Protein AF-A0A8X7SZ38-F1 (afdb_monomer_lite)

Secondary structure (DSSP, 8-state):
-HHHHHHHHHHHHT---GGGGS---------EETTEEHHHHHTTHHHHHHHHHHHHHHHHHHTTT-HHHHHHTGGG-HHHHHHHHHHTT-

Organism: NCBI:txid13291

Foldseek 3Di:
DPPVVVVVVVVVVDPPDCVVVPPPPDDDDFDDDPPDGPVNVVVCVVVCCVVVVVVVVVCCVVCVPPPVCCVPPVVPDPVNVVVVVVVVVD

pLDDT: mean 78.69, std 14.6, range [55.03, 98.19]

Radius of gyration: 32.71 Å; chains: 1; bounding box: 38×37×102 Å

Structure (mmCIF, N/CA/C/O backbone):
data_AF-A0A8X7SZ38-F1
#
_entry.id   AF-A0A8X7SZ38-F1
#
loop_
_atom_site.group_PDB
_atom_site.id
_atom_site.type_symbol
_atom_site.label_atom_id
_atom_site.label_alt_id
_atom_site.label_comp_id
_atom_site.label_asym_id
_atom_site.label_entity_id
_atom_site.label_seq_id
_atom_site.pdbx_PDB_ins_code
_atom_site.Cartn_x
_atom_site.Cartn_y
_atom_site.Cartn_z
_atom_site.occupancy
_atom_site.B_iso_or_equiv
_atom_site.auth_seq_id
_atom_site.auth_comp_id
_atom_site.auth_asym_id
_atom_site.auth_atom_id
_atom_site.pdbx_PDB_model_num
ATOM 1 N N . MET A 1 1 ? 19.674 24.256 -66.528 1.00 58.41 1 MET A N 1
ATOM 2 C CA . MET A 1 1 ? 19.205 24.252 -65.119 1.00 58.41 1 MET A CA 1
ATOM 3 C C . MET A 1 1 ? 18.283 23.074 -64.731 1.00 58.41 1 MET A C 1
ATOM 5 O O . MET A 1 1 ? 17.845 23.027 -63.593 1.00 58.41 1 MET A O 1
ATOM 9 N N . ARG A 1 2 ? 17.992 22.091 -65.607 1.00 58.12 2 ARG A N 1
ATOM 10 C CA . ARG A 1 2 ? 17.072 20.967 -65.296 1.00 58.12 2 ARG A CA 1
ATOM 11 C C . ARG A 1 2 ? 17.685 19.811 -64.486 1.00 58.12 2 ARG A C 1
ATOM 13 O O . ARG A 1 2 ? 16.964 19.118 -63.783 1.00 58.12 2 ARG A O 1
ATOM 20 N N . ALA A 1 3 ? 19.002 19.614 -64.554 1.00 60.94 3 ALA A N 1
ATOM 21 C CA . ALA A 1 3 ? 19.672 18.485 -63.900 1.00 60.94 3 ALA A CA 1
ATOM 22 C C . ALA A 1 3 ? 19.735 18.617 -62.365 1.00 60.94 3 ALA A C 1
ATOM 24 O O . ALA A 1 3 ? 19.621 17.627 -61.648 1.00 60.94 3 ALA A O 1
ATOM 25 N N . THR A 1 4 ? 19.864 19.842 -61.848 1.00 63.88 4 THR A N 1
ATOM 26 C CA . THR A 1 4 ? 19.943 20.105 -60.402 1.00 63.88 4 THR A CA 1
ATOM 27 C C . THR A 1 4 ? 18.603 19.865 -59.705 1.00 63.88 4 THR A C 1
ATOM 29 O O . THR A 1 4 ? 18.572 19.302 -58.615 1.00 63.88 4 THR A O 1
ATOM 32 N N . ALA A 1 5 ? 17.493 20.216 -60.364 1.00 61.47 5 ALA A N 1
ATOM 33 C CA . ALA A 1 5 ? 16.141 19.998 -59.848 1.00 61.47 5 ALA A CA 1
ATOM 34 C C . ALA A 1 5 ? 15.802 18.502 -59.719 1.00 61.47 5 ALA A C 1
ATOM 36 O O . ALA A 1 5 ? 15.254 18.080 -58.705 1.00 61.47 5 ALA A O 1
ATOM 37 N N . LEU A 1 6 ? 16.200 17.685 -60.702 1.00 63.19 6 LEU A N 1
ATOM 38 C CA . LEU A 1 6 ? 16.017 16.229 -60.652 1.00 63.19 6 LEU A CA 1
ATOM 39 C C . LEU A 1 6 ? 16.852 15.583 -59.537 1.00 63.19 6 LEU A C 1
ATOM 41 O O . LEU A 1 6 ? 16.372 14.697 -58.834 1.00 63.19 6 LEU A O 1
ATOM 45 N N . ARG A 1 7 ? 18.078 16.074 -59.316 1.00 62.66 7 ARG A N 1
ATOM 46 C CA . ARG A 1 7 ? 18.964 15.564 -58.261 1.00 62.66 7 ARG A CA 1
ATOM 47 C C . ARG A 1 7 ? 18.431 15.865 -56.857 1.00 62.66 7 ARG A C 1
ATOM 49 O O . ARG A 1 7 ? 18.461 14.984 -56.003 1.00 62.66 7 ARG A O 1
ATOM 56 N N . LEU A 1 8 ? 17.884 17.064 -56.647 1.00 63.84 8 LEU A N 1
ATOM 57 C CA . LEU A 1 8 ? 17.255 17.466 -55.384 1.00 63.84 8 LEU A CA 1
ATOM 58 C C . LEU A 1 8 ? 15.942 16.708 -55.123 1.00 63.84 8 LEU A C 1
ATOM 60 O O . LEU A 1 8 ? 15.692 16.298 -53.991 1.00 63.84 8 LEU A O 1
ATOM 64 N N . ALA A 1 9 ? 15.143 16.449 -56.165 1.00 62.84 9 ALA A N 1
ATOM 65 C CA . ALA A 1 9 ? 13.940 15.621 -56.060 1.00 62.84 9 ALA A CA 1
ATOM 66 C C . ALA A 1 9 ? 14.269 14.162 -55.675 1.00 62.84 9 ALA A C 1
ATOM 68 O O . ALA A 1 9 ? 13.608 13.586 -54.812 1.00 62.84 9 ALA A O 1
ATOM 69 N N . GLN A 1 10 ? 15.341 13.584 -56.233 1.00 61.00 10 GLN 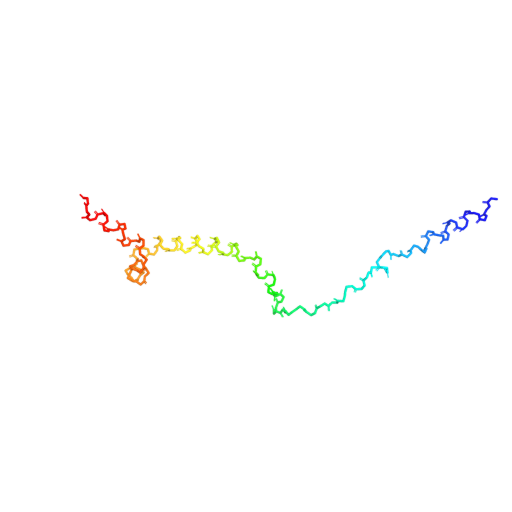A N 1
ATOM 70 C CA . GLN A 1 10 ? 15.826 12.246 -55.860 1.00 61.00 10 GLN A CA 1
ATOM 71 C C . GLN A 1 10 ? 16.379 12.172 -54.427 1.00 61.00 10 GLN A C 1
ATOM 73 O O . GLN A 1 10 ? 16.242 11.139 -53.774 1.00 61.00 10 GLN A O 1
ATOM 78 N N . GLN A 1 11 ? 16.963 13.255 -53.905 1.00 59.34 11 GLN A N 1
ATOM 79 C CA . GLN A 1 11 ? 17.489 13.309 -52.532 1.00 59.34 11 GLN A CA 1
ATOM 80 C C . GLN A 1 11 ? 16.389 13.368 -51.453 1.00 59.34 11 GLN A C 1
ATOM 82 O O . GLN A 1 11 ? 16.641 13.004 -50.304 1.00 59.34 11 GLN A O 1
ATOM 87 N N . GLY A 1 12 ? 15.168 13.794 -51.797 1.00 59.69 12 GLY A N 1
ATOM 88 C CA . GLY A 1 12 ? 14.016 13.792 -50.886 1.00 59.69 12 GLY A CA 1
ATOM 89 C C . GLY A 1 12 ? 13.352 12.421 -50.710 1.00 59.69 12 GLY A C 1
ATOM 90 O O . GLY A 1 12 ? 12.803 12.149 -49.646 1.00 59.69 12 GLY A O 1
ATOM 91 N N . ALA A 1 13 ? 13.436 11.550 -51.723 1.00 61.53 13 ALA A N 1
ATOM 92 C CA . ALA A 1 13 ? 12.752 10.253 -51.748 1.00 61.53 13 ALA A CA 1
ATOM 93 C C . ALA A 1 13 ? 13.452 9.157 -50.919 1.00 61.53 13 ALA A C 1
ATOM 95 O O . ALA A 1 13 ? 12.808 8.203 -50.495 1.00 61.53 13 ALA A O 1
ATOM 96 N N . PHE A 1 14 ? 14.753 9.307 -50.650 1.00 63.69 14 PHE A N 1
ATOM 97 C CA . PHE A 1 14 ? 15.565 8.328 -49.916 1.00 63.69 14 PHE A CA 1
ATOM 98 C C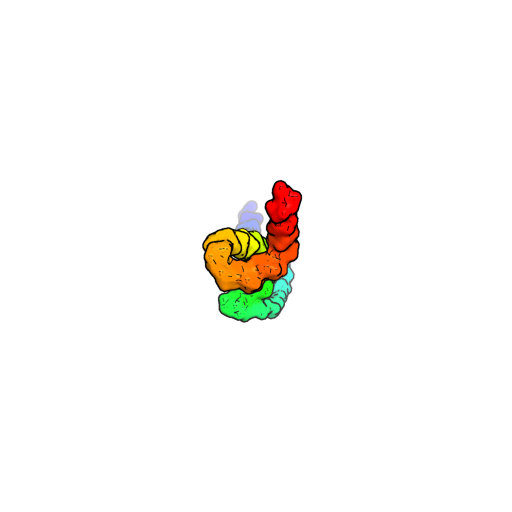 . PHE A 1 14 ? 16.213 8.936 -48.673 1.00 63.69 14 PHE A C 1
ATOM 100 O O . PHE A 1 14 ? 17.403 8.748 -48.415 1.00 63.69 14 PHE A O 1
ATOM 107 N N . ARG A 1 15 ? 15.446 9.676 -47.868 1.00 64.44 15 ARG A N 1
ATOM 108 C CA . ARG A 1 15 ? 15.892 9.948 -46.500 1.00 64.44 15 ARG A CA 1
ATOM 109 C C . ARG A 1 15 ? 15.795 8.639 -45.730 1.00 64.44 15 ARG A C 1
ATOM 111 O O . ARG A 1 15 ? 14.692 8.180 -45.442 1.00 64.44 15 ARG A O 1
ATOM 118 N N . SER A 1 16 ? 16.937 8.025 -45.423 1.00 59.91 16 SER A N 1
ATOM 119 C CA . SER A 1 16 ? 16.985 6.933 -44.458 1.00 59.91 16 SER A CA 1
ATOM 120 C C . SER A 1 16 ? 16.288 7.425 -43.192 1.00 59.91 16 SER A C 1
ATOM 122 O O . SER A 1 16 ? 16.691 8.412 -42.577 1.00 59.91 16 SER A O 1
ATOM 124 N N . SER A 1 17 ? 15.158 6.808 -42.845 1.00 63.78 17 SER A N 1
ATOM 125 C CA . SER A 1 17 ? 14.469 7.150 -41.607 1.00 63.78 17 SER A CA 1
ATOM 126 C C . SER A 1 17 ? 15.477 6.970 -40.475 1.00 63.78 17 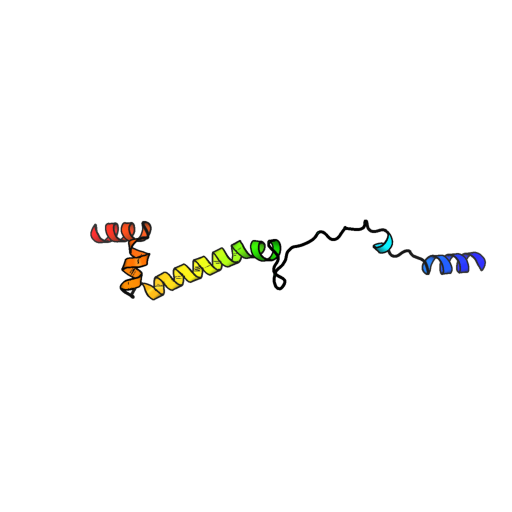SER A C 1
ATOM 128 O O . SER A 1 17 ? 16.061 5.892 -40.373 1.00 63.78 17 SER A O 1
ATOM 130 N N . ALA A 1 18 ? 15.674 7.981 -39.628 1.00 61.88 18 ALA A N 1
ATOM 131 C CA . ALA A 1 18 ? 16.635 7.946 -38.517 1.00 61.88 18 ALA A CA 1
ATOM 132 C C . ALA A 1 18 ? 16.467 6.720 -37.586 1.00 61.88 18 ALA A C 1
ATOM 134 O O . ALA A 1 18 ? 17.371 6.360 -36.839 1.00 61.88 18 ALA A O 1
ATOM 135 N N . ARG A 1 19 ? 15.317 6.036 -37.668 1.00 60.44 19 ARG A N 1
ATOM 136 C CA . ARG A 1 19 ? 15.028 4.758 -37.012 1.00 60.44 19 ARG A CA 1
ATOM 137 C C . ARG A 1 19 ? 15.923 3.600 -37.473 1.00 60.44 19 ARG A C 1
ATOM 139 O O . ARG A 1 19 ? 16.207 2.725 -36.669 1.00 60.44 19 ARG A O 1
ATOM 146 N N . ALA A 1 20 ? 16.377 3.593 -38.726 1.00 63.59 20 ALA A N 1
ATOM 147 C CA . ALA A 1 20 ? 17.257 2.550 -39.259 1.00 63.59 20 ALA A CA 1
ATOM 148 C C . ALA A 1 20 ? 18.697 2.651 -38.718 1.00 63.59 20 ALA A C 1
ATOM 150 O O . ALA A 1 20 ? 19.423 1.666 -38.729 1.00 63.59 20 ALA A O 1
ATOM 151 N N . SER A 1 21 ? 19.095 3.832 -38.230 1.00 61.12 21 SER A N 1
ATOM 152 C CA . SER A 1 21 ? 20.407 4.105 -37.630 1.00 61.12 21 SER A CA 1
ATOM 153 C C . SER A 1 21 ? 20.382 4.158 -36.099 1.00 61.12 21 SER A C 1
ATOM 155 O O . SER A 1 21 ? 21.402 4.464 -35.486 1.00 61.12 21 SER A O 1
ATOM 157 N N . ALA A 1 22 ? 19.232 3.908 -35.463 1.00 71.06 22 ALA A N 1
ATOM 158 C CA . ALA A 1 22 ? 19.170 3.815 -34.011 1.00 71.06 22 ALA A CA 1
ATOM 159 C C . ALA A 1 22 ? 19.920 2.545 -33.562 1.00 71.06 22 ALA A C 1
ATOM 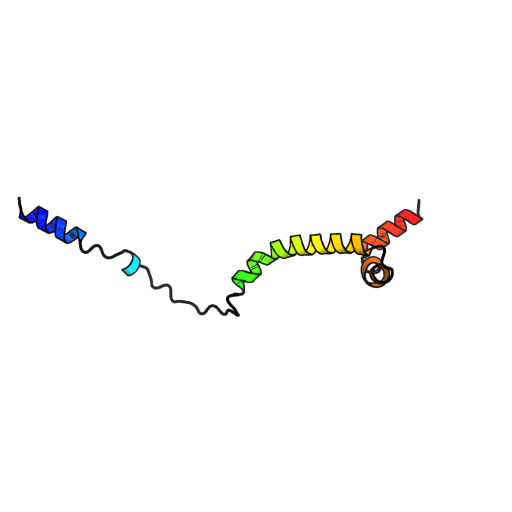161 O O . ALA A 1 22 ? 19.672 1.480 -34.136 1.00 71.06 22 ALA A O 1
ATOM 162 N N . PRO A 1 23 ? 20.814 2.619 -32.555 1.00 70.69 23 PRO A N 1
ATOM 163 C CA . PRO A 1 23 ? 21.436 1.434 -31.978 1.00 70.69 23 PRO A CA 1
ATOM 164 C C . PRO A 1 23 ? 20.353 0.420 -31.617 1.00 70.69 23 PRO A C 1
ATOM 166 O O . PRO A 1 23 ? 19.350 0.784 -30.997 1.00 70.69 23 PRO A O 1
ATOM 169 N N . SER A 1 24 ? 20.527 -0.839 -32.018 1.00 69.31 24 SER A N 1
ATOM 170 C CA . SER A 1 24 ? 19.589 -1.898 -31.657 1.00 69.31 24 SER A CA 1
ATOM 171 C C . SER A 1 24 ? 19.596 -2.050 -30.137 1.00 69.31 24 SER A C 1
ATOM 173 O O . SER A 1 24 ? 20.495 -2.677 -29.574 1.00 69.31 24 SER A O 1
ATOM 175 N N . VAL A 1 25 ? 18.613 -1.462 -29.455 1.00 75.94 25 VAL A N 1
ATOM 176 C CA . VAL A 1 25 ? 18.354 -1.764 -28.049 1.00 75.94 25 VAL A CA 1
ATOM 177 C C . VAL A 1 25 ? 17.896 -3.212 -28.027 1.00 75.94 25 VAL A C 1
ATOM 179 O O . VAL A 1 25 ? 16.765 -3.519 -28.404 1.00 75.94 25 VAL A O 1
ATOM 182 N N . GLN A 1 26 ? 18.810 -4.117 -27.680 1.00 79.38 26 GLN A N 1
ATOM 183 C CA . GLN A 1 26 ? 18.485 -5.530 -27.582 1.00 79.38 26 GLN A CA 1
ATOM 184 C C . GLN A 1 26 ? 17.363 -5.685 -26.550 1.00 79.38 26 GLN A C 1
ATOM 186 O O . GLN A 1 26 ? 17.505 -5.193 -25.425 1.00 79.38 26 GLN A O 1
ATOM 191 N N . PRO A 1 27 ? 16.234 -6.321 -26.906 1.00 77.06 27 PRO A N 1
ATOM 192 C CA . PRO A 1 27 ? 15.158 -6.535 -25.958 1.00 77.06 27 PRO A CA 1
ATOM 193 C C . PRO A 1 27 ? 15.678 -7.425 -24.829 1.00 77.06 27 PRO A C 1
ATOM 195 O O . PRO A 1 27 ? 15.955 -8.609 -25.016 1.00 77.06 27 PRO A O 1
ATOM 198 N N . LYS A 1 28 ? 15.842 -6.839 -23.642 1.00 83.00 28 LYS A N 1
ATOM 199 C CA . LYS A 1 28 ? 16.145 -7.587 -22.425 1.00 83.00 28 LYS A CA 1
ATOM 200 C C . LYS A 1 28 ? 14.886 -8.334 -22.006 1.00 83.00 28 LYS A C 1
ATOM 202 O O . LYS A 1 28 ? 13.799 -7.757 -21.999 1.00 83.00 28 LYS A O 1
ATOM 207 N N . PHE A 1 29 ? 15.034 -9.603 -21.638 1.00 84.25 29 PHE A N 1
ATOM 208 C CA . PHE A 1 29 ? 13.943 -10.371 -21.055 1.00 84.25 29 PHE A CA 1
ATOM 209 C C . PHE A 1 29 ? 13.405 -9.652 -19.805 1.00 84.25 29 PHE A C 1
ATOM 211 O O . PHE A 1 29 ? 14.158 -9.380 -18.868 1.00 84.25 29 PHE A O 1
ATOM 218 N N . GLN A 1 30 ? 12.113 -9.321 -19.814 1.00 85.31 30 GLN A N 1
ATOM 219 C CA . GLN A 1 30 ? 11.406 -8.672 -18.710 1.00 85.31 30 GLN A CA 1
ATOM 220 C C . GLN A 1 30 ? 10.402 -9.674 -18.132 1.00 85.31 30 GLN A C 1
ATOM 222 O O . GLN A 1 30 ? 9.327 -9.843 -18.710 1.00 85.31 30 GLN A O 1
ATOM 227 N N . PRO A 1 31 ? 10.735 -10.374 -17.032 1.00 88.12 31 PRO A N 1
ATOM 228 C CA . PRO A 1 31 ? 9.819 -11.338 -16.444 1.00 88.12 31 PRO A CA 1
ATOM 229 C C . PRO A 1 31 ? 8.537 -10.630 -15.993 1.00 88.12 31 PRO A C 1
ATOM 231 O O . PRO A 1 31 ? 8.579 -9.627 -15.277 1.00 88.12 31 PRO A O 1
ATOM 234 N N . HIS A 1 32 ? 7.393 -11.154 -16.428 1.00 90.25 32 HIS A N 1
ATOM 235 C CA . HIS A 1 32 ? 6.085 -10.634 -16.062 1.00 90.25 32 HIS A CA 1
ATOM 236 C C . HIS A 1 32 ? 5.049 -11.749 -15.939 1.00 90.25 32 HIS A C 1
ATOM 238 O O . HIS A 1 32 ? 5.087 -12.737 -16.674 1.00 90.25 32 HIS A O 1
ATOM 244 N N . VAL A 1 33 ? 4.059 -11.548 -15.075 1.00 92.31 33 VAL A N 1
ATOM 245 C CA . VAL A 1 33 ? 2.884 -12.423 -14.952 1.00 92.31 33 VAL A CA 1
ATOM 246 C C . VAL A 1 33 ? 1.653 -11.585 -15.237 1.00 92.31 33 VAL A C 1
ATOM 248 O O . VAL A 1 33 ? 1.493 -10.527 -14.640 1.00 92.31 33 VAL A O 1
ATOM 251 N N . LEU A 1 34 ? 0.797 -12.012 -16.172 1.00 88.25 34 LEU A N 1
ATOM 252 C CA . LEU A 1 34 ? -0.443 -11.294 -16.514 1.00 88.25 34 LEU A CA 1
ATOM 253 C C . LEU A 1 34 ? -0.238 -9.782 -16.770 1.00 88.25 34 LEU A C 1
ATOM 255 O O . LEU A 1 34 ? -1.119 -8.979 -16.482 1.00 88.25 34 LEU A O 1
ATOM 259 N N . ARG A 1 35 ? 0.918 -9.399 -17.345 1.00 87.06 35 ARG A N 1
ATOM 260 C CA . ARG A 1 35 ? 1.356 -8.010 -17.634 1.00 87.06 35 ARG A CA 1
ATOM 261 C C . ARG A 1 35 ? 1.884 -7.208 -16.435 1.00 87.06 35 ARG A C 1
ATOM 263 O O . ARG A 1 35 ? 2.213 -6.033 -16.594 1.00 87.06 35 ARG A O 1
ATOM 270 N N . PHE A 1 36 ? 2.035 -7.822 -15.268 1.00 91.12 36 PHE A N 1
ATOM 271 C CA . PHE A 1 36 ? 2.711 -7.219 -14.124 1.00 91.12 36 PHE A CA 1
ATOM 272 C C . PHE A 1 36 ? 4.202 -7.550 -14.138 1.00 91.12 36 PHE A C 1
ATOM 274 O O . PHE A 1 36 ? 4.589 -8.712 -14.025 1.00 91.12 36 PHE A O 1
ATOM 281 N N . THR A 1 37 ? 5.031 -6.516 -14.265 1.00 92.88 37 THR A N 1
ATOM 282 C CA . THR A 1 37 ? 6.475 -6.578 -14.006 1.00 92.88 37 THR A CA 1
ATOM 283 C C . THR A 1 37 ? 6.759 -6.102 -12.583 1.00 92.88 37 THR A C 1
ATOM 285 O O . THR A 1 37 ? 5.977 -5.335 -12.012 1.00 92.88 37 THR A O 1
ATOM 288 N N . THR A 1 38 ? 7.904 -6.492 -12.021 1.00 90.00 38 THR A N 1
ATOM 289 C CA . THR A 1 38 ? 8.352 -5.995 -10.710 1.00 90.00 38 THR A CA 1
ATOM 290 C C . THR A 1 38 ? 8.408 -4.469 -10.683 1.00 90.00 38 THR A C 1
ATOM 292 O O . THR A 1 38 ? 7.853 -3.855 -9.782 1.00 90.00 38 THR A O 1
ATOM 295 N N . GLU A 1 39 ? 8.987 -3.854 -11.716 1.00 90.31 39 GLU A N 1
ATOM 296 C CA . GLU A 1 39 ? 9.080 -2.396 -11.860 1.00 90.31 39 GLU A CA 1
ATOM 297 C C . GLU A 1 39 ? 7.702 -1.715 -11.925 1.00 90.31 39 GLU A C 1
ATOM 299 O O . GLU A 1 39 ? 7.494 -0.637 -11.367 1.00 90.31 39 GLU A O 1
ATOM 304 N N . SER A 1 40 ? 6.722 -2.361 -12.565 1.00 91.31 40 SER A N 1
ATOM 305 C CA . SER A 1 40 ? 5.358 -1.838 -12.628 1.00 91.31 40 SER A CA 1
ATOM 306 C C . SER A 1 40 ? 4.634 -1.914 -11.282 1.00 91.31 40 SER A C 1
ATOM 308 O O . SER A 1 40 ? 3.768 -1.084 -11.029 1.00 91.31 40 SER A O 1
ATOM 310 N N . ILE A 1 41 ? 4.963 -2.868 -10.409 1.00 92.75 41 ILE A N 1
ATOM 311 C CA . ILE A 1 41 ? 4.348 -2.971 -9.077 1.00 92.75 41 ILE A CA 1
ATOM 312 C C . ILE A 1 41 ? 5.040 -2.031 -8.085 1.00 92.75 41 ILE A C 1
ATOM 314 O O . ILE A 1 41 ? 4.367 -1.319 -7.339 1.00 92.75 41 ILE A O 1
ATOM 318 N N . THR A 1 42 ? 6.373 -1.990 -8.082 1.00 94.94 42 THR A N 1
ATOM 319 C CA . THR A 1 42 ? 7.145 -1.253 -7.068 1.00 94.94 42 THR A CA 1
ATOM 320 C C . THR A 1 42 ? 6.879 0.249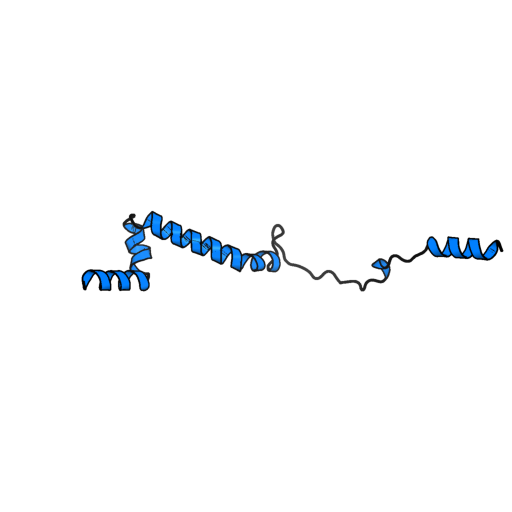 -7.090 1.00 94.94 42 THR A C 1
ATOM 322 O O . THR A 1 42 ? 6.829 0.873 -6.033 1.00 94.94 42 THR A O 1
ATOM 325 N N . LYS A 1 43 ? 6.609 0.835 -8.261 1.00 94.94 43 LYS A N 1
ATOM 326 C CA . LYS A 1 43 ? 6.238 2.256 -8.380 1.00 94.94 43 LYS A CA 1
ATOM 327 C C . LYS A 1 43 ? 4.955 2.639 -7.630 1.00 94.94 43 LYS A C 1
ATOM 329 O O . LYS A 1 43 ? 4.790 3.800 -7.277 1.00 94.94 43 LYS A O 1
ATOM 334 N N . TRP A 1 44 ? 4.059 1.683 -7.376 1.00 97.00 44 TRP A N 1
ATOM 335 C CA . TRP A 1 44 ? 2.813 1.923 -6.643 1.00 97.00 44 TRP A CA 1
ATOM 336 C C . TRP A 1 44 ? 2.951 1.734 -5.133 1.00 97.00 44 TRP A C 1
ATOM 338 O O . TRP A 1 44 ? 2.012 2.046 -4.403 1.00 97.00 44 TRP A O 1
ATOM 348 N N . VAL A 1 45 ? 4.103 1.260 -4.646 1.00 97.00 45 VAL A N 1
ATOM 349 C CA . VAL A 1 45 ? 4.338 1.036 -3.211 1.00 97.00 45 VAL A CA 1
ATOM 350 C C . VAL A 1 45 ? 4.037 2.287 -2.376 1.00 97.00 45 VAL A C 1
ATOM 352 O O . VAL A 1 45 ? 3.293 2.148 -1.408 1.00 97.00 45 VAL A O 1
ATOM 355 N N . PRO A 1 46 ? 4.493 3.507 -2.733 1.00 97.38 46 PRO A N 1
ATOM 356 C CA . PRO A 1 46 ? 4.166 4.700 -1.950 1.00 97.38 46 PRO A CA 1
ATOM 357 C C . PRO A 1 46 ? 2.661 4.993 -1.914 1.00 97.38 46 PRO A C 1
ATOM 359 O O . PRO A 1 46 ? 2.110 5.307 -0.863 1.00 97.38 46 PRO A O 1
ATOM 362 N N . THR A 1 47 ? 1.968 4.839 -3.044 1.00 97.56 47 THR A N 1
ATOM 363 C CA . THR A 1 47 ? 0.516 5.043 -3.131 1.00 97.56 47 THR A CA 1
ATOM 364 C C . THR A 1 47 ? -0.235 4.044 -2.255 1.00 97.56 47 THR A C 1
ATOM 366 O O . THR A 1 47 ? -1.096 4.445 -1.473 1.00 97.56 47 THR A O 1
ATOM 369 N N . PHE A 1 48 ? 0.113 2.759 -2.331 1.00 97.75 48 PHE A N 1
ATOM 370 C CA . PHE A 1 48 ? -0.492 1.740 -1.476 1.00 97.75 48 PHE A CA 1
ATOM 371 C C . PHE A 1 48 ? -0.128 1.916 -0.005 1.00 97.75 48 PHE A C 1
ATOM 373 O O . PHE A 1 48 ? -0.956 1.610 0.844 1.00 97.75 48 PHE A O 1
ATOM 380 N N . ALA A 1 49 ? 1.051 2.450 0.314 1.00 97.50 49 ALA A N 1
ATOM 381 C CA . ALA A 1 49 ? 1.411 2.774 1.688 1.00 97.50 49 ALA A CA 1
ATOM 382 C C . ALA A 1 49 ? 0.497 3.869 2.259 1.00 97.50 49 ALA A C 1
ATOM 384 O O . ALA A 1 49 ? -0.039 3.703 3.352 1.00 97.50 49 ALA A O 1
ATOM 385 N N . VAL A 1 50 ? 0.253 4.948 1.506 1.00 98.19 50 VAL A N 1
ATOM 386 C CA . VAL A 1 50 ? -0.636 6.037 1.946 1.00 98.19 50 VAL A CA 1
ATOM 387 C C . VAL A 1 50 ? -2.079 5.555 2.073 1.00 98.19 50 VAL A C 1
ATOM 389 O O . VAL A 1 50 ? -2.695 5.726 3.124 1.00 98.19 50 VAL A O 1
ATOM 392 N N . TRP A 1 51 ? -2.624 4.920 1.033 1.00 97.31 51 TRP A N 1
ATOM 393 C CA . TRP A 1 51 ? -4.017 4.467 1.051 1.00 97.31 51 TRP A CA 1
ATOM 394 C C . TRP A 1 51 ? -4.246 3.303 2.013 1.00 97.31 51 TRP A C 1
ATOM 396 O O . TRP A 1 51 ? -5.245 3.292 2.726 1.00 97.31 51 TRP A O 1
ATOM 406 N N . GLY A 1 52 ? -3.314 2.353 2.077 1.00 97.44 52 GLY A N 1
ATOM 407 C CA . GLY A 1 52 ? -3.354 1.243 3.024 1.00 97.44 52 GLY A CA 1
ATOM 408 C C . GLY A 1 52 ? -3.243 1.726 4.468 1.00 97.44 52 GLY A C 1
ATOM 409 O O . GLY A 1 52 ? -4.030 1.300 5.309 1.00 97.44 52 GLY A O 1
ATOM 410 N N . GLY A 1 53 ? -2.341 2.674 4.746 1.00 97.00 53 GLY A N 1
ATOM 411 C CA . GLY A 1 53 ? -2.224 3.311 6.058 1.00 97.00 53 GLY A CA 1
ATOM 412 C C . GLY A 1 53 ? -3.496 4.060 6.456 1.00 97.00 53 GLY A C 1
ATOM 413 O O . GLY A 1 53 ? -4.039 3.821 7.532 1.00 97.00 53 GLY A O 1
ATOM 414 N N . GLY A 1 54 ? -4.029 4.907 5.570 1.00 97.38 54 GLY A N 1
ATOM 415 C CA . GLY A 1 54 ? -5.274 5.639 5.821 1.00 97.38 54 GLY A CA 1
ATOM 416 C C . GLY A 1 54 ? -6.477 4.718 6.045 1.00 97.38 54 GLY A C 1
ATOM 417 O O . GLY A 1 54 ? -7.233 4.910 6.997 1.00 97.38 54 GLY A O 1
ATOM 418 N N . ALA A 1 55 ? -6.623 3.675 5.223 1.00 97.44 55 ALA A N 1
ATOM 419 C CA . ALA A 1 55 ? -7.679 2.679 5.380 1.00 97.44 55 ALA A CA 1
ATOM 420 C C . ALA A 1 55 ? -7.548 1.901 6.699 1.00 97.44 55 ALA A C 1
ATOM 422 O O . ALA A 1 55 ? -8.553 1.669 7.367 1.00 97.44 55 ALA A O 1
ATOM 423 N N . ALA A 1 56 ? -6.327 1.542 7.110 1.00 94.19 56 ALA A N 1
ATOM 424 C CA . ALA A 1 56 ? -6.082 0.873 8.386 1.00 94.19 56 ALA A CA 1
ATOM 425 C C . ALA A 1 56 ? -6.438 1.766 9.586 1.00 94.19 56 ALA A C 1
ATOM 427 O O . ALA A 1 56 ? -7.059 1.292 10.539 1.00 94.19 56 ALA A O 1
ATOM 428 N N . VAL A 1 57 ? -6.111 3.063 9.534 1.00 93.94 57 VAL A N 1
ATOM 429 C CA . VAL A 1 57 ? -6.517 4.033 10.567 1.00 93.94 57 VAL A CA 1
ATOM 430 C C . VAL A 1 57 ? -8.040 4.155 10.621 1.00 93.94 57 VAL A C 1
ATOM 432 O O . VAL A 1 57 ? -8.622 4.038 11.697 1.00 93.94 57 VAL A O 1
ATOM 435 N N . ALA A 1 58 ? -8.702 4.314 9.474 1.00 95.44 58 ALA A N 1
ATOM 436 C CA . ALA A 1 58 ? -10.160 4.397 9.417 1.00 95.44 58 ALA A CA 1
ATOM 437 C C . ALA A 1 58 ? -10.823 3.127 9.975 1.00 95.44 58 ALA A C 1
ATOM 439 O O . ALA A 1 58 ? -11.710 3.216 10.823 1.00 95.44 58 ALA A O 1
ATOM 440 N N . ALA A 1 59 ? -10.354 1.943 9.567 1.00 93.56 59 ALA A N 1
ATOM 441 C CA . ALA A 1 59 ? -10.834 0.667 10.090 1.00 93.56 59 ALA A CA 1
ATOM 442 C C . ALA A 1 59 ? -10.634 0.570 11.608 1.00 93.56 59 ALA A C 1
ATOM 444 O O . ALA A 1 59 ? -11.541 0.146 12.316 1.00 93.56 59 ALA A O 1
ATOM 445 N N . THR A 1 60 ? -9.492 1.032 12.120 1.00 90.88 60 THR A N 1
ATOM 446 C CA . THR A 1 60 ? -9.207 1.053 13.560 1.00 90.88 60 THR A CA 1
ATOM 447 C C . THR A 1 60 ? -10.214 1.895 14.335 1.00 90.88 60 THR A C 1
ATOM 449 O O . THR A 1 60 ? -10.685 1.467 15.387 1.00 90.88 60 THR A O 1
ATOM 452 N N . LEU A 1 61 ? -10.588 3.060 13.806 1.00 89.50 61 LEU A N 1
ATOM 453 C CA . LEU A 1 61 ? -11.589 3.925 14.428 1.00 89.50 61 LEU A CA 1
ATOM 454 C C . LEU A 1 61 ? -12.986 3.293 14.384 1.00 89.50 61 LEU A C 1
ATOM 456 O O . LEU A 1 61 ? -13.666 3.244 15.409 1.00 89.50 61 LEU A O 1
ATOM 460 N N . PHE A 1 62 ? -13.398 2.757 13.232 1.00 92.94 62 PHE A N 1
ATOM 461 C CA . PHE A 1 62 ? -14.728 2.161 13.071 1.00 92.94 62 PHE A CA 1
ATOM 462 C C . PHE A 1 62 ? -14.908 0.853 13.848 1.00 92.94 62 PHE A C 1
ATOM 464 O O . PHE A 1 62 ? -15.999 0.592 14.348 1.00 92.94 62 PHE A O 1
ATOM 471 N N . LEU A 1 63 ? -13.858 0.038 13.974 1.00 92.12 63 LEU A N 1
ATOM 472 C CA . LEU A 1 63 ? -13.902 -1.226 14.716 1.00 92.12 63 LEU A CA 1
ATOM 473 C C . LEU A 1 63 ? -13.564 -1.064 16.205 1.00 92.12 63 LEU A C 1
ATOM 475 O O . LEU A 1 63 ? -13.604 -2.048 16.940 1.00 92.12 63 LEU A O 1
ATOM 479 N N . SER A 1 64 ? -13.274 0.152 16.676 1.00 84.69 64 SER A N 1
ATOM 480 C CA . SER A 1 64 ? -12.885 0.405 18.069 1.00 84.69 64 SER A CA 1
ATOM 481 C C . SER A 1 64 ? -13.913 -0.069 19.101 1.00 84.69 64 SER A C 1
ATOM 483 O O . SER A 1 64 ? -13.524 -0.426 20.206 1.00 84.69 64 SER A O 1
ATOM 485 N N . SER A 1 65 ? -15.204 -0.134 18.759 1.00 86.81 65 SER A N 1
ATOM 486 C CA . SER A 1 65 ? -16.277 -0.617 19.642 1.00 86.81 65 SER A CA 1
ATOM 487 C C . SER A 1 65 ? -16.439 -2.141 19.666 1.00 86.81 65 SER A C 1
ATOM 489 O O . SER A 1 65 ? -17.173 -2.665 20.503 1.00 86.81 65 SER A O 1
ATOM 491 N N . VAL A 1 66 ? -15.773 -2.872 18.766 1.00 89.00 66 VAL A N 1
ATOM 492 C CA . VAL A 1 66 ? -15.857 -4.334 18.688 1.00 89.00 66 VAL A CA 1
ATOM 493 C C . VAL A 1 66 ? -14.903 -4.943 19.723 1.00 89.00 66 VAL A C 1
ATOM 495 O O . VAL A 1 66 ? -13.687 -4.809 19.563 1.00 89.00 66 VAL A O 1
ATOM 498 N N . PRO A 1 67 ? -15.394 -5.689 20.735 1.00 87.12 67 PRO A N 1
ATOM 499 C CA . PRO A 1 67 ? -14.547 -6.175 21.832 1.00 87.12 67 PRO A CA 1
ATOM 500 C C . PRO A 1 67 ? -13.356 -7.022 21.364 1.00 87.12 67 PRO A C 1
ATOM 502 O O . PRO A 1 67 ? -12.256 -6.922 21.898 1.00 87.12 67 PRO A O 1
ATOM 505 N N . ARG A 1 68 ? -13.548 -7.826 20.309 1.00 89.19 68 ARG A N 1
ATOM 506 C CA . ARG A 1 68 ? -12.481 -8.658 19.731 1.00 89.19 68 ARG A CA 1
ATOM 507 C C . ARG A 1 68 ? -11.362 -7.819 19.099 1.00 89.19 68 ARG A C 1
ATOM 509 O O . ARG A 1 68 ? -10.194 -8.148 19.254 1.00 89.19 68 ARG A O 1
ATOM 516 N N . TYR A 1 69 ? -11.706 -6.707 18.448 1.00 87.06 69 TYR A N 1
ATOM 517 C CA . TYR A 1 69 ? -10.726 -5.809 17.830 1.00 87.06 69 TYR A CA 1
ATOM 518 C C . TYR A 1 69 ? -9.868 -5.085 18.879 1.00 87.06 69 TYR A C 1
ATOM 520 O O . TYR A 1 69 ? -8.666 -4.899 18.687 1.00 87.06 69 TYR A O 1
ATOM 528 N N . GLN A 1 70 ? -10.463 -4.725 20.019 1.00 82.88 70 GLN A N 1
ATOM 529 C CA . GLN A 1 70 ? -9.742 -4.096 21.126 1.00 82.88 70 GLN A CA 1
ATOM 530 C C . GLN A 1 70 ? -8.650 -5.013 21.693 1.00 82.88 70 GLN A C 1
ATOM 532 O O . GLN A 1 70 ? -7.491 -4.609 21.794 1.00 82.88 70 GLN A O 1
ATOM 537 N N . VAL A 1 71 ? -9.012 -6.262 22.007 1.00 87.12 71 VAL A N 1
ATOM 538 C CA . VAL A 1 71 ? -8.103 -7.245 22.618 1.00 87.12 71 VAL A CA 1
ATOM 539 C C . VAL A 1 71 ? -6.982 -7.653 21.663 1.00 87.12 71 VAL A C 1
ATOM 541 O O . VAL A 1 71 ? -5.820 -7.742 22.069 1.00 87.12 71 VAL A O 1
ATOM 544 N N . ASP A 1 72 ? -7.314 -7.883 20.393 1.00 8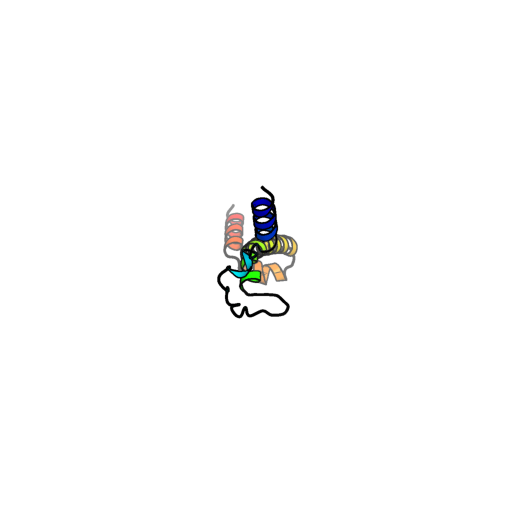6.00 72 ASP A N 1
ATOM 545 C CA . ASP A 1 72 ? -6.357 -8.441 19.440 1.00 86.00 72 ASP A CA 1
ATOM 546 C C . ASP A 1 72 ? -5.433 -7.382 18.835 1.00 86.00 72 ASP A C 1
ATOM 548 O O . ASP A 1 72 ? -4.280 -7.692 18.532 1.00 86.00 72 ASP A O 1
ATOM 552 N N . ILE A 1 73 ? -5.908 -6.145 18.659 1.00 85.81 73 ILE A N 1
ATOM 553 C CA . ILE A 1 73 ? -5.167 -5.097 17.945 1.00 85.81 73 ILE A CA 1
ATOM 554 C C . ILE A 1 73 ? -4.843 -3.929 18.872 1.00 85.81 73 ILE A C 1
ATOM 556 O O . ILE A 1 73 ? -3.665 -3.659 19.104 1.00 85.81 73 ILE A O 1
ATOM 560 N N . LEU A 1 74 ? -5.849 -3.249 19.432 1.00 81.88 74 LEU A N 1
ATOM 561 C CA . LEU A 1 74 ? -5.619 -1.995 20.164 1.00 81.88 74 LEU A CA 1
ATOM 562 C C . LEU A 1 74 ? -4.740 -2.181 21.407 1.00 81.88 74 LEU A C 1
ATOM 564 O O . LEU A 1 74 ? -3.835 -1.381 21.628 1.00 81.88 74 LEU A O 1
ATOM 568 N N . HIS A 1 75 ? -4.930 -3.258 22.170 1.00 83.75 75 HIS A N 1
ATOM 569 C CA . HIS A 1 75 ? -4.113 -3.546 23.356 1.00 83.75 75 HIS A CA 1
ATOM 570 C C . HIS A 1 75 ? -2.659 -3.922 23.030 1.00 83.75 75 HIS A C 1
ATOM 572 O O . HIS A 1 75 ? -1.806 -3.895 23.915 1.00 83.75 75 HIS A O 1
ATOM 578 N N . LYS A 1 76 ? -2.351 -4.269 21.773 1.00 83.69 76 LYS A N 1
ATOM 579 C CA . LYS A 1 76 ? -0.983 -4.582 21.328 1.00 83.69 76 LYS A CA 1
ATOM 580 C C . LYS A 1 76 ? -0.243 -3.360 20.782 1.00 83.69 76 LYS A C 1
ATOM 582 O O . LYS A 1 76 ? 0.960 -3.444 20.542 1.00 83.69 76 LYS A O 1
ATOM 587 N N . LEU A 1 77 ? -0.934 -2.236 20.577 1.00 80.38 77 LEU A N 1
ATOM 588 C CA . LEU A 1 77 ? -0.327 -0.995 20.110 1.00 80.38 77 LEU A CA 1
ATOM 589 C C . LEU A 1 77 ? 0.229 -0.210 21.313 1.00 80.38 77 LEU A C 1
ATOM 591 O O . LEU A 1 77 ? -0.558 0.305 22.109 1.00 80.38 77 LEU A O 1
ATOM 595 N N . PRO A 1 78 ? 1.562 -0.049 21.444 1.00 71.31 78 PRO A N 1
ATOM 596 C CA . PRO A 1 78 ? 2.177 0.560 22.631 1.00 71.31 78 PRO A CA 1
ATOM 597 C C . PRO A 1 78 ? 1.793 2.035 22.841 1.00 71.31 78 PRO A C 1
ATOM 599 O O . PRO A 1 78 ? 1.905 2.557 23.944 1.00 71.31 78 PRO A O 1
ATOM 602 N N . PHE A 1 79 ? 1.323 2.716 21.794 1.00 68.69 79 PHE A N 1
ATOM 603 C CA . PHE A 1 79 ? 0.901 4.116 21.864 1.00 68.69 79 PHE A CA 1
ATOM 604 C C . PHE A 1 79 ? -0.514 4.298 22.431 1.00 68.69 79 PHE A C 1
ATOM 606 O O . PHE A 1 79 ? -0.796 5.329 23.035 1.00 68.69 79 PHE A O 1
ATOM 613 N N . VAL A 1 80 ? -1.402 3.312 22.266 1.00 65.88 80 VAL A N 1
ATOM 614 C CA . VAL A 1 80 ? -2.792 3.398 22.751 1.00 65.88 80 VAL A CA 1
ATOM 615 C C . VAL A 1 80 ? -2.847 3.157 24.261 1.00 65.88 80 VAL A C 1
ATOM 617 O O . VAL A 1 80 ? -3.548 3.868 24.978 1.00 65.88 80 VAL A O 1
ATOM 620 N N . SER A 1 81 ? -2.047 2.216 24.767 1.00 59.97 81 SER A N 1
ATOM 621 C CA . SER A 1 81 ? -1.927 1.940 26.204 1.00 59.97 81 SER A CA 1
ATOM 622 C C . SER A 1 81 ? -1.309 3.103 26.988 1.00 59.97 81 SER A C 1
ATOM 624 O O . SER A 1 81 ? -1.745 3.386 28.101 1.00 59.97 81 SER A O 1
ATOM 626 N N . PHE A 1 82 ? -0.344 3.819 26.403 1.00 59.12 82 PHE A N 1
ATOM 627 C CA . PHE A 1 82 ? 0.262 5.000 27.027 1.00 59.12 82 PHE A CA 1
ATOM 628 C C . PHE A 1 82 ? -0.741 6.149 27.223 1.00 59.12 82 PHE A C 1
ATOM 630 O O . PHE A 1 82 ? -0.763 6.771 28.282 1.00 59.12 82 PHE A O 1
ATOM 637 N N . VAL A 1 83 ? -1.601 6.408 26.230 1.00 61.59 83 VAL A N 1
ATOM 638 C CA . VAL A 1 83 ? -2.654 7.436 26.329 1.00 61.59 83 VAL A CA 1
ATOM 639 C C . VAL A 1 83 ? -3.692 7.069 27.390 1.00 61.59 83 VAL A C 1
ATOM 641 O O . VAL A 1 83 ? -4.099 7.937 28.156 1.00 61.59 83 VAL A O 1
ATOM 644 N N . SER A 1 84 ? -4.072 5.791 27.491 1.00 58.91 84 SER A N 1
ATOM 645 C CA . SER A 1 84 ? -5.001 5.329 28.533 1.00 58.91 84 SER A CA 1
ATOM 646 C C . SER A 1 84 ? -4.431 5.525 29.941 1.00 58.91 84 SER A C 1
ATOM 648 O O . SER A 1 84 ? -5.125 6.034 30.811 1.00 58.91 84 SER A O 1
ATOM 650 N N . LEU A 1 85 ? -3.146 5.210 30.151 1.00 60.22 85 LEU A N 1
ATOM 651 C CA . LEU A 1 85 ? -2.476 5.404 31.444 1.00 60.22 85 LEU A CA 1
ATOM 652 C C . LEU A 1 85 ? -2.387 6.875 31.871 1.00 60.22 85 LEU A C 1
ATOM 654 O O . LEU A 1 85 ? -2.367 7.161 33.064 1.00 60.22 85 LEU A O 1
ATOM 658 N N . LEU A 1 86 ? -2.332 7.809 30.919 1.00 60.69 86 LEU A N 1
ATOM 659 C CA . LEU A 1 86 ? -2.366 9.240 31.222 1.00 60.69 86 LEU A CA 1
ATOM 660 C C . LEU A 1 86 ? -3.775 9.704 31.626 1.00 60.69 86 LEU A C 1
ATOM 662 O O . LEU A 1 86 ? -3.912 10.645 32.399 1.00 60.69 86 LEU A O 1
ATOM 666 N N . GLN A 1 87 ? -4.811 9.049 31.099 1.00 59.78 87 GLN A N 1
ATOM 667 C CA . GLN A 1 87 ? -6.209 9.406 31.331 1.00 59.78 87 GLN A CA 1
ATOM 668 C C . GLN A 1 87 ? -6.747 8.880 32.668 1.00 59.78 87 GLN A C 1
ATOM 670 O O . GLN A 1 87 ? -7.639 9.498 33.234 1.00 59.78 87 GLN A O 1
ATOM 675 N N . ASP A 1 88 ? -6.164 7.801 33.195 1.00 62.16 88 ASP A N 1
ATOM 676 C CA . ASP A 1 88 ? -6.444 7.288 34.545 1.00 62.16 88 ASP A CA 1
ATOM 677 C C . ASP A 1 88 ? -5.657 8.035 35.647 1.00 62.16 88 ASP A C 1
ATOM 679 O O . ASP A 1 88 ? -5.875 7.807 36.838 1.00 62.16 88 ASP A O 1
ATOM 683 N N . ALA A 1 89 ? -4.715 8.905 35.261 1.00 56.03 89 ALA A N 1
ATOM 684 C CA . ALA A 1 89 ? -3.830 9.649 36.163 1.00 56.03 89 ALA A CA 1
ATOM 685 C C . ALA A 1 89 ? -4.236 11.126 36.379 1.00 56.03 89 ALA A C 1
ATOM 687 O O . ALA A 1 89 ? -3.532 11.840 37.100 1.00 56.03 89 ALA A O 1
ATOM 688 N N . VAL A 1 90 ? -5.338 11.580 35.768 1.00 55.03 90 VAL A N 1
ATOM 689 C CA . VAL A 1 90 ? -5.958 12.914 35.931 1.00 55.03 90 VAL A CA 1
ATOM 690 C C . VAL A 1 90 ? -7.305 12.760 36.620 1.00 55.03 90 VAL A C 1
ATOM 692 O O . VAL A 1 90 ? -7.559 13.536 37.567 1.00 55.03 90 VAL A O 1
#

Sequence (90 aa):
MRATALRLAQQGAFRSSARASAPSVQPKFQPHVLRFTTESITKWVPTFAVWGGGAAVAATLFLSSVPRYQVDILHKLPFVSFVSLLQDAV

InterPro domains:
  IPR019182 Cytochrome b-c1 complex subunit 10, fungi [PF09796] (35-80)
  IPR019182 Cytochrome b-c1 complex subunit 10, fungi [PTHR28254] (25-80)